Protein AF-A0A8T3XZN6-F1 (afdb_monomer_lite)

Foldseek 3Di:
DDPPPPPPDDVVNVVVVVVVVVVVVVVCVVVVVDDDPPPPPPVAPQPPDDLVVAPPVLDDDHSDGPVVSLVVLCVDPVSPVSVVSVD

pLDDT: mean 73.93, std 14.59, range [37.69, 89.56]

Sequence (87 aa):
MENSDSIEINGKLILYALAMAAILILALMGLGIVEVNFDGKANGNAAGGSYSNIPEKCRPPEGYDIESWKEHLGHHAETKSCLEYFK

Structure (mmCIF, N/CA/C/O backbone):
data_AF-A0A8T3XZN6-F1
#
_entry.id   AF-A0A8T3XZN6-F1
#
loop_
_atom_site.group_PDB
_atom_site.id
_atom_site.type_symbol
_atom_site.label_atom_id
_atom_site.label_alt_id
_atom_site.label_comp_id
_atom_site.label_asym_id
_atom_site.label_entity_id
_atom_site.label_seq_id
_atom_site.pdbx_PDB_ins_code
_atom_site.Cartn_x
_atom_site.Cartn_y
_atom_site.Cartn_z
_atom_site.occupancy
_atom_site.B_iso_or_equiv
_atom_site.auth_seq_id
_atom_site.auth_comp_id
_atom_site.auth_asym_id
_atom_site.auth_atom_id
_atom_site.pdbx_PDB_model_num
ATOM 1 N N . MET A 1 1 ? 1.489 50.638 11.052 1.00 37.69 1 MET A N 1
ATOM 2 C CA . MET A 1 1 ? 0.349 50.548 10.119 1.00 37.69 1 MET A CA 1
ATOM 3 C C . MET A 1 1 ? 0.453 49.190 9.451 1.00 37.69 1 MET A C 1
ATOM 5 O O . MET A 1 1 ? 1.141 49.067 8.451 1.00 37.69 1 MET A O 1
ATOM 9 N N . GLU A 1 2 ? -0.111 48.158 10.075 1.00 48.06 2 GLU A N 1
ATOM 10 C CA . GLU A 1 2 ? -0.234 46.834 9.459 1.00 48.06 2 GLU A CA 1
ATOM 11 C C . GLU A 1 2 ? -1.568 46.805 8.715 1.00 48.06 2 GLU A C 1
ATOM 13 O O . GLU A 1 2 ? -2.628 46.880 9.335 1.00 48.06 2 GLU A O 1
ATOM 18 N N . ASN A 1 3 ? -1.508 46.768 7.383 1.00 47.31 3 ASN A N 1
ATOM 19 C CA . ASN A 1 3 ? -2.654 46.405 6.559 1.00 47.31 3 ASN A CA 1
ATOM 20 C C . ASN A 1 3 ? -2.883 44.908 6.769 1.00 47.31 3 ASN A C 1
ATOM 22 O O . ASN A 1 3 ? -2.166 44.077 6.219 1.00 47.31 3 ASN A O 1
ATOM 26 N N . SER A 1 4 ? -3.833 44.565 7.635 1.00 52.09 4 SER A N 1
ATOM 27 C CA . SER A 1 4 ? -4.394 43.219 7.662 1.00 52.09 4 SER A CA 1
ATOM 28 C C . SER A 1 4 ? -5.422 43.148 6.543 1.00 52.09 4 SER A C 1
ATOM 30 O O . SER A 1 4 ? -6.601 43.420 6.757 1.00 52.09 4 SER A O 1
ATOM 32 N N . ASP A 1 5 ? -4.953 42.853 5.333 1.00 60.44 5 ASP A N 1
ATOM 33 C CA . ASP A 1 5 ? -5.825 42.505 4.221 1.00 60.44 5 ASP A CA 1
ATOM 34 C C . ASP A 1 5 ? -6.521 41.185 4.566 1.00 60.44 5 ASP A C 1
ATOM 36 O O . ASP A 1 5 ? -5.945 40.097 4.494 1.00 60.44 5 ASP A O 1
ATOM 40 N N . SER A 1 6 ? -7.769 41.288 5.013 1.00 61.56 6 SER A N 1
ATOM 41 C CA . SER A 1 6 ? -8.656 40.156 5.246 1.00 61.56 6 SER A CA 1
ATOM 42 C C . SER A 1 6 ? -8.924 39.481 3.901 1.00 61.56 6 SER A C 1
ATOM 44 O O . SER A 1 6 ? -9.782 39.911 3.133 1.00 61.56 6 SER A O 1
ATOM 46 N N . ILE A 1 7 ? -8.169 38.431 3.577 1.00 63.66 7 ILE A N 1
ATOM 47 C CA . ILE A 1 7 ? -8.432 37.623 2.386 1.00 63.66 7 ILE A CA 1
ATOM 48 C C . ILE A 1 7 ? -9.716 36.835 2.662 1.00 63.66 7 ILE A C 1
ATOM 50 O O . ILE A 1 7 ? -9.700 35.835 3.378 1.00 63.66 7 ILE A O 1
ATOM 54 N N . GLU A 1 8 ? -10.842 37.278 2.104 1.00 62.50 8 GLU A N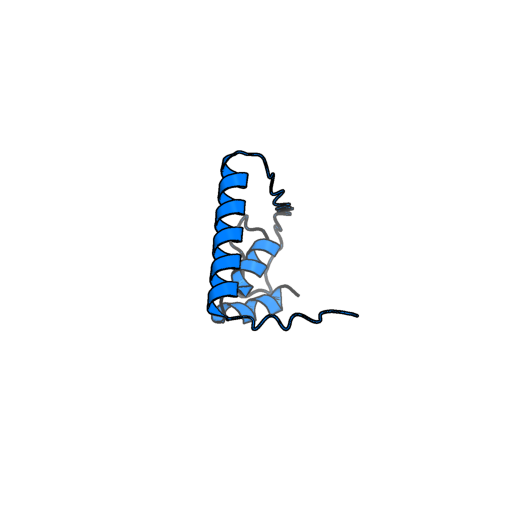 1
ATOM 55 C CA . GLU A 1 8 ? -12.061 36.472 2.034 1.00 62.50 8 GLU A CA 1
ATOM 56 C C . GLU A 1 8 ? -11.794 35.279 1.114 1.00 62.50 8 GLU A C 1
ATOM 58 O O . GLU A 1 8 ? -11.888 35.353 -0.117 1.00 62.50 8 GLU A O 1
ATOM 63 N N . ILE A 1 9 ? -11.371 34.167 1.718 1.00 64.75 9 ILE A N 1
ATOM 64 C CA . ILE A 1 9 ? -10.963 32.996 0.960 1.00 64.75 9 ILE A CA 1
ATOM 65 C C . ILE A 1 9 ? -12.208 32.292 0.412 1.00 64.75 9 ILE A C 1
ATOM 67 O O . ILE A 1 9 ? -12.843 31.460 1.057 1.00 64.75 9 ILE A O 1
ATOM 71 N N . ASN A 1 10 ? -12.554 32.629 -0.827 1.00 73.81 10 ASN A N 1
ATOM 72 C CA . ASN A 1 10 ? -13.588 31.944 -1.584 1.00 73.81 10 ASN A CA 1
ATOM 73 C C . ASN A 1 10 ? -13.173 30.479 -1.789 1.00 73.81 10 ASN A C 1
ATOM 75 O O . ASN A 1 10 ? -12.192 30.201 -2.477 1.00 73.81 10 ASN A O 1
ATOM 79 N N . GLY A 1 11 ? -13.934 29.524 -1.244 1.00 68.56 11 GLY A N 1
ATOM 80 C CA . GLY A 1 11 ? -13.592 28.093 -1.316 1.00 68.56 11 GLY A CA 1
ATOM 81 C C . GLY A 1 11 ? -13.388 27.565 -2.745 1.00 68.56 11 GLY A C 1
ATOM 82 O O . GLY A 1 11 ? -12.557 26.691 -2.974 1.00 68.56 11 GLY A O 1
ATOM 83 N N . LYS A 1 12 ? -14.065 28.159 -3.738 1.00 78.44 12 LYS A N 1
ATOM 84 C CA . LYS A 1 12 ? -13.842 27.866 -5.167 1.00 78.44 12 LYS A CA 1
ATOM 85 C C . LYS A 1 12 ? -12.448 28.287 -5.645 1.00 78.44 12 LYS A C 1
ATOM 87 O O . LYS A 1 12 ? -11.840 27.591 -6.445 1.00 78.44 12 LYS A O 1
ATOM 92 N N . LEU A 1 13 ? -11.937 29.405 -5.140 1.00 78.44 13 LEU A N 1
ATOM 93 C CA . LEU A 1 13 ? -10.624 29.957 -5.478 1.00 78.44 13 LEU A CA 1
ATOM 94 C C . LEU A 1 13 ? -9.495 29.095 -4.894 1.00 78.44 13 LEU A C 1
ATOM 96 O O . LEU A 1 13 ? -8.528 28.819 -5.597 1.00 78.44 13 LEU A O 1
ATOM 100 N N . ILE A 1 14 ? -9.666 28.580 -3.668 1.00 82.62 14 ILE A N 1
ATOM 101 C CA . ILE A 1 14 ? -8.757 27.574 -3.080 1.00 82.62 14 ILE A CA 1
ATOM 102 C C . ILE A 1 14 ? -8.741 26.312 -3.937 1.00 82.62 14 ILE A C 1
ATOM 104 O O . ILE A 1 14 ? -7.676 25.784 -4.249 1.00 82.62 14 ILE A O 1
ATOM 108 N N . LEU A 1 15 ? -9.923 25.834 -4.335 1.00 81.75 15 LEU A N 1
ATOM 109 C CA . LEU A 1 15 ? -10.048 24.621 -5.133 1.00 81.75 15 LEU A CA 1
ATOM 110 C C . LEU A 1 15 ? -9.343 24.768 -6.489 1.00 81.75 15 LEU A C 1
ATOM 112 O O . LEU A 1 15 ? -8.611 23.870 -6.898 1.00 81.75 15 LEU A O 1
ATOM 116 N N . TYR A 1 16 ? -9.503 25.916 -7.154 1.00 88.06 16 TYR A N 1
ATOM 117 C CA . TYR A 1 16 ? -8.792 26.203 -8.399 1.00 88.06 16 TYR A CA 1
ATOM 118 C C . TYR A 1 16 ? -7.280 26.326 -8.196 1.00 88.06 16 TYR A C 1
ATOM 120 O O . TYR A 1 16 ? -6.524 25.800 -9.010 1.00 88.06 16 TYR A O 1
ATOM 128 N N . ALA A 1 17 ? -6.827 26.955 -7.109 1.00 84.69 17 ALA A N 1
ATOM 129 C CA . ALA A 1 17 ? -5.403 27.051 -6.794 1.00 84.69 17 ALA A CA 1
ATOM 130 C C . ALA A 1 17 ? -4.771 25.666 -6.563 1.00 84.69 17 ALA A C 1
ATOM 132 O O . ALA A 1 17 ? -3.704 25.379 -7.106 1.00 84.69 17 ALA A O 1
ATOM 133 N N . LEU A 1 18 ? -5.454 24.779 -5.831 1.00 84.62 18 LEU A N 1
ATOM 134 C CA . LEU A 1 18 ? -5.007 23.400 -5.604 1.00 84.62 18 LEU A CA 1
ATOM 135 C C . LEU A 1 18 ? -4.995 22.574 -6.897 1.00 84.62 18 LEU A C 1
AT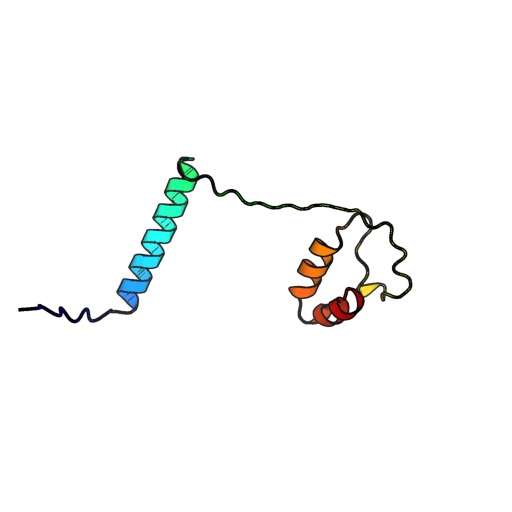OM 137 O O . LEU A 1 18 ? -4.027 21.861 -7.157 1.00 84.62 18 LEU A O 1
ATOM 141 N N . ALA A 1 19 ? -6.031 22.695 -7.732 1.00 87.44 19 ALA A N 1
ATOM 142 C CA . ALA A 1 19 ? -6.096 21.994 -9.013 1.00 87.44 19 ALA A CA 1
ATOM 143 C C . ALA A 1 19 ? -4.967 22.433 -9.962 1.00 87.44 19 ALA A C 1
ATOM 145 O O . ALA A 1 19 ? -4.306 21.594 -10.572 1.00 87.44 19 ALA A O 1
ATOM 146 N N . MET A 1 20 ? -4.697 23.739 -10.042 1.00 89.56 20 MET A N 1
ATOM 147 C CA . MET A 1 20 ? -3.599 24.284 -10.845 1.00 89.56 20 MET A CA 1
ATOM 148 C C . MET A 1 20 ? -2.230 23.822 -10.339 1.00 89.56 20 MET A C 1
ATOM 150 O O . MET A 1 20 ? -1.378 23.453 -11.146 1.00 89.56 20 MET A O 1
ATOM 154 N N . ALA A 1 21 ? -2.026 23.786 -9.018 1.00 86.81 21 ALA A N 1
ATOM 155 C CA . ALA A 1 21 ? -0.795 23.274 -8.423 1.00 86.81 21 ALA A CA 1
ATOM 156 C C . ALA A 1 21 ? -0.567 21.791 -8.765 1.00 86.81 21 ALA A C 1
ATOM 158 O O . ALA A 1 21 ? 0.540 21.415 -9.145 1.00 86.81 21 ALA A O 1
ATOM 159 N N . ALA A 1 22 ? -1.612 20.959 -8.712 1.00 86.00 22 ALA A N 1
ATOM 160 C CA . ALA A 1 22 ? -1.520 19.542 -9.062 1.00 86.00 22 ALA A CA 1
ATOM 161 C C . ALA A 1 22 ? -1.142 19.323 -10.539 1.00 86.00 22 ALA A C 1
ATOM 163 O O . ALA A 1 22 ? -0.280 18.499 -10.844 1.00 86.00 22 ALA A O 1
ATOM 164 N N . ILE A 1 23 ? -1.737 20.095 -11.456 1.00 89.56 23 ILE A N 1
ATOM 165 C CA . ILE A 1 23 ? -1.422 20.033 -12.893 1.00 89.56 23 ILE A CA 1
ATOM 166 C C . ILE A 1 23 ? 0.034 20.441 -13.154 1.00 89.56 23 ILE A C 1
ATOM 168 O O . ILE A 1 23 ? 0.732 19.782 -13.925 1.00 89.56 23 ILE A O 1
ATOM 172 N N . LEU A 1 24 ? 0.512 21.495 -12.488 1.00 86.56 24 LEU A N 1
ATOM 173 C CA . LEU A 1 24 ? 1.903 21.948 -12.578 1.00 86.56 24 LEU A CA 1
ATOM 174 C C . LEU A 1 24 ? 2.888 20.869 -12.121 1.00 86.56 24 LEU A C 1
ATOM 176 O O . LEU A 1 24 ? 3.875 20.613 -12.804 1.00 86.56 24 LEU A O 1
ATOM 180 N N . ILE A 1 25 ? 2.600 20.201 -11.004 1.00 84.06 25 ILE A N 1
ATOM 181 C CA . ILE A 1 25 ? 3.437 19.114 -10.485 1.00 84.06 25 ILE A CA 1
ATOM 182 C C . ILE A 1 25 ? 3.507 17.953 -11.489 1.00 84.06 25 ILE A C 1
ATOM 184 O O . ILE A 1 25 ? 4.601 17.475 -11.787 1.00 84.06 25 ILE A O 1
ATOM 188 N N . LEU A 1 26 ? 2.375 17.547 -12.075 1.00 81.38 26 LEU A N 1
ATOM 189 C CA . LEU A 1 26 ? 2.338 16.491 -13.097 1.00 81.38 26 LEU A CA 1
ATOM 190 C C . LEU A 1 26 ? 3.136 16.863 -14.356 1.00 81.38 26 LEU A C 1
ATOM 192 O O . LEU A 1 26 ? 3.851 16.024 -14.905 1.00 81.38 26 LEU A O 1
ATOM 196 N N . ALA A 1 27 ? 3.058 18.121 -14.797 1.00 82.81 27 ALA A N 1
ATOM 197 C CA . ALA A 1 27 ? 3.835 18.602 -15.936 1.00 82.81 27 ALA A CA 1
ATOM 198 C C . ALA A 1 27 ? 5.349 18.570 -15.658 1.00 82.81 27 ALA A C 1
ATOM 200 O O . ALA A 1 27 ? 6.128 18.168 -16.521 1.00 82.81 27 ALA A O 1
ATOM 201 N N . LEU A 1 28 ? 5.770 18.938 -14.443 1.00 79.88 28 LEU A N 1
ATOM 202 C CA . LEU A 1 28 ? 7.177 18.897 -14.030 1.00 79.88 28 LEU A CA 1
ATOM 203 C C . LEU A 1 28 ? 7.713 17.462 -13.893 1.00 79.88 28 LEU A C 1
ATOM 205 O O . LEU A 1 28 ? 8.870 17.215 -14.237 1.00 79.88 28 LEU A O 1
ATOM 209 N N . MET A 1 29 ? 6.873 16.516 -13.455 1.00 75.50 29 MET A N 1
ATOM 210 C CA . MET A 1 29 ? 7.199 15.083 -13.454 1.00 75.50 29 MET A CA 1
ATOM 211 C C . MET A 1 29 ? 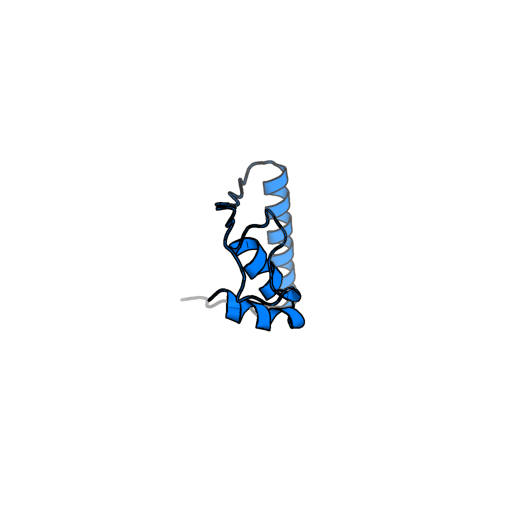7.405 14.550 -14.879 1.00 75.50 29 MET A C 1
ATOM 213 O O . MET A 1 29 ? 8.373 13.837 -15.126 1.00 75.50 29 MET A O 1
ATOM 217 N N . GLY A 1 30 ? 6.554 14.938 -15.840 1.00 73.69 30 GLY A N 1
ATOM 218 C CA . GLY A 1 30 ? 6.690 14.531 -17.247 1.00 73.69 30 GLY A CA 1
ATOM 219 C C . GLY A 1 30 ? 7.963 15.045 -17.934 1.00 73.69 30 GLY A C 1
ATOM 220 O O . GLY A 1 30 ? 8.442 14.431 -18.883 1.00 73.69 30 GLY A O 1
ATOM 221 N N . LEU A 1 31 ? 8.533 16.145 -17.434 1.00 78.19 31 LEU A N 1
ATOM 222 C CA . LEU A 1 31 ? 9.796 16.717 -17.912 1.00 78.19 31 LEU A CA 1
ATOM 223 C C . LEU A 1 31 ? 11.036 16.148 -17.197 1.00 78.19 31 LEU A C 1
ATOM 225 O O . LEU A 1 31 ? 12.150 16.543 -17.530 1.00 78.19 31 LEU A O 1
ATOM 229 N N . GLY A 1 32 ? 10.866 15.252 -16.216 1.00 66.94 32 GLY A N 1
ATOM 230 C CA . GLY A 1 32 ? 11.974 14.662 -15.456 1.00 66.94 32 GLY A CA 1
ATOM 231 C C . GLY A 1 32 ? 12.707 15.645 -14.534 1.00 66.94 32 GLY A C 1
ATOM 232 O O . GLY A 1 32 ? 13.814 15.360 -14.095 1.00 66.94 32 GLY A O 1
ATOM 233 N N . ILE A 1 33 ? 12.112 16.809 -14.246 1.00 72.69 33 ILE A N 1
ATOM 234 C CA . ILE A 1 33 ? 12.698 17.838 -13.365 1.00 72.69 33 ILE A CA 1
ATOM 235 C C . ILE A 1 33 ? 12.506 17.459 -11.889 1.00 72.69 33 ILE A C 1
ATOM 237 O O . ILE A 1 33 ? 13.279 17.865 -11.024 1.00 72.69 33 ILE A O 1
ATOM 241 N N . VAL A 1 34 ? 11.463 16.678 -11.599 1.00 62.06 34 VAL A N 1
ATOM 242 C CA . VAL A 1 34 ? 11.120 16.211 -10.256 1.00 62.06 34 VAL A CA 1
ATOM 243 C C . VAL A 1 34 ? 11.195 14.689 -10.236 1.00 62.06 34 VAL A C 1
ATOM 245 O O . VAL A 1 34 ? 10.315 14.011 -10.764 1.00 62.06 34 VAL A O 1
ATOM 248 N N . GLU A 1 35 ? 12.235 14.155 -9.603 1.00 59.31 35 GLU A N 1
ATOM 249 C CA . GLU A 1 35 ? 12.336 12.732 -9.284 1.00 59.31 35 GLU A CA 1
ATOM 250 C C . GLU A 1 35 ? 11.570 12.459 -7.986 1.00 59.31 35 GLU A C 1
ATOM 252 O O . GLU A 1 35 ? 12.009 12.797 -6.884 1.00 59.31 35 GLU A O 1
ATOM 257 N N . VAL A 1 36 ? 10.393 11.844 -8.104 1.00 61.50 36 VAL A N 1
ATOM 258 C CA . VAL A 1 36 ? 9.728 11.238 -6.949 1.00 61.50 36 VAL A CA 1
ATOM 259 C C . VAL A 1 36 ? 10.407 9.910 -6.648 1.00 61.50 36 VAL A C 1
ATOM 261 O O . VAL A 1 36 ? 10.140 8.895 -7.286 1.00 61.50 36 VAL A O 1
ATOM 264 N N . ASN A 1 37 ? 11.303 9.919 -5.664 1.00 58.97 37 ASN A N 1
ATOM 265 C CA . ASN A 1 37 ? 11.829 8.694 -5.079 1.00 58.97 37 ASN A CA 1
ATOM 266 C C . ASN A 1 37 ? 10.688 7.994 -4.327 1.00 58.97 37 ASN A C 1
ATOM 268 O O . ASN A 1 37 ? 10.447 8.254 -3.150 1.00 58.97 37 ASN A O 1
ATOM 272 N N . PHE A 1 38 ? 9.953 7.127 -5.023 1.00 57.50 38 PHE A N 1
ATOM 273 C CA . PHE A 1 38 ? 9.143 6.110 -4.369 1.00 57.50 38 PHE A CA 1
ATOM 274 C C . PHE A 1 38 ? 10.120 5.104 -3.759 1.00 57.50 38 PHE A C 1
ATOM 276 O O . PHE A 1 38 ? 10.558 4.173 -4.432 1.00 57.50 38 PHE A O 1
ATOM 283 N N . ASP A 1 39 ? 10.491 5.308 -2.493 1.00 50.03 39 ASP A N 1
ATOM 284 C CA . ASP A 1 39 ? 11.215 4.318 -1.687 1.00 50.03 39 ASP A CA 1
ATOM 285 C C . ASP A 1 39 ? 10.253 3.158 -1.371 1.00 50.03 39 ASP A C 1
ATOM 287 O O . ASP A 1 39 ? 9.783 2.954 -0.255 1.00 50.03 39 ASP A O 1
ATOM 291 N N . GLY A 1 40 ? 9.878 2.421 -2.416 1.00 50.72 40 GLY A N 1
ATOM 292 C CA . GLY A 1 40 ? 9.173 1.156 -2.333 1.00 50.72 40 GLY A CA 1
ATOM 293 C C . GLY A 1 40 ? 10.171 0.081 -1.943 1.00 50.72 40 GLY A C 1
ATOM 294 O O . GLY A 1 40 ? 10.517 -0.777 -2.752 1.00 50.72 40 GLY A O 1
ATOM 295 N N . LYS A 1 41 ? 10.673 0.140 -0.707 1.00 42.53 41 LYS A N 1
ATOM 296 C CA . LYS A 1 41 ? 11.434 -0.949 -0.095 1.00 42.53 41 LYS A CA 1
ATOM 297 C C . LYS A 1 41 ? 10.492 -2.131 0.161 1.00 42.53 41 LYS A C 1
ATOM 299 O O . LYS A 1 41 ? 10.108 -2.414 1.290 1.00 42.53 41 LYS A O 1
ATOM 304 N N . ALA A 1 42 ? 10.135 -2.852 -0.898 1.00 54.50 42 ALA A N 1
ATOM 305 C CA . ALA A 1 42 ? 9.618 -4.208 -0.791 1.00 54.50 42 ALA A CA 1
ATOM 306 C C . ALA A 1 42 ? 10.798 -5.120 -0.423 1.00 54.50 42 ALA A C 1
ATOM 308 O O . ALA A 1 42 ? 11.432 -5.742 -1.274 1.00 54.50 42 ALA A O 1
ATOM 309 N N . ASN A 1 43 ? 11.157 -5.129 0.861 1.00 46.69 43 ASN A N 1
ATOM 310 C CA . ASN A 1 43 ? 12.142 -6.050 1.411 1.00 46.69 43 ASN A CA 1
ATOM 311 C C . ASN A 1 43 ? 11.475 -7.424 1.563 1.00 46.69 43 ASN A C 1
ATOM 313 O O . ASN A 1 43 ? 11.043 -7.794 2.650 1.00 46.69 43 ASN A O 1
ATOM 317 N N . GLY A 1 44 ? 11.326 -8.134 0.444 1.00 47.88 44 GLY A N 1
ATOM 318 C CA . GLY A 1 44 ? 10.658 -9.429 0.377 1.00 47.88 44 GLY A CA 1
ATOM 319 C C . GLY A 1 44 ? 11.472 -10.521 1.060 1.00 47.88 44 GLY A C 1
ATOM 320 O O . GLY A 1 44 ? 12.222 -11.248 0.412 1.00 47.88 44 GLY A O 1
ATOM 321 N N . ASN A 1 45 ? 11.294 -10.673 2.370 1.00 49.56 45 ASN A N 1
ATOM 322 C CA . ASN A 1 45 ? 11.548 -11.950 3.018 1.00 49.56 45 ASN A CA 1
ATOM 323 C C . ASN A 1 45 ? 10.361 -12.847 2.672 1.00 49.56 45 ASN A C 1
ATOM 325 O O . ASN A 1 45 ? 9.327 -12.791 3.333 1.00 49.56 45 ASN A O 1
ATOM 329 N N . ALA A 1 46 ? 10.503 -13.659 1.621 1.00 50.72 46 ALA A N 1
ATOM 330 C CA . ALA A 1 46 ? 9.560 -14.727 1.317 1.00 50.72 46 ALA A CA 1
ATOM 331 C C . ALA A 1 46 ? 9.494 -15.665 2.531 1.00 50.72 46 ALA A C 1
ATOM 333 O O . ALA A 1 46 ? 10.344 -16.536 2.731 1.00 50.72 46 ALA A O 1
ATOM 334 N N . ALA A 1 47 ? 8.514 -15.430 3.397 1.00 52.03 47 ALA A N 1
ATOM 335 C CA . ALA A 1 47 ? 8.309 -16.219 4.587 1.00 52.03 47 ALA A CA 1
ATOM 336 C C . ALA A 1 47 ? 7.718 -17.564 4.153 1.00 52.03 47 ALA A C 1
ATOM 338 O O . ALA A 1 47 ? 6.511 -17.728 4.032 1.00 52.03 47 ALA A O 1
ATOM 339 N N . GLY A 1 48 ? 8.582 -18.562 3.964 1.00 49.84 48 GLY A N 1
ATOM 340 C CA . GLY A 1 48 ? 8.214 -19.982 3.986 1.00 49.84 48 GLY A CA 1
ATOM 341 C C . GLY A 1 48 ? 7.806 -20.435 5.396 1.00 49.84 48 GLY A C 1
ATOM 342 O O . GLY A 1 48 ? 8.274 -21.460 5.885 1.00 49.84 48 GLY A O 1
ATOM 343 N N . GLY A 1 49 ? 7.011 -19.622 6.094 1.00 50.94 49 GLY A N 1
ATOM 344 C CA . GLY A 1 49 ? 6.557 -19.859 7.453 1.00 50.94 49 GLY A CA 1
ATOM 345 C C . GLY A 1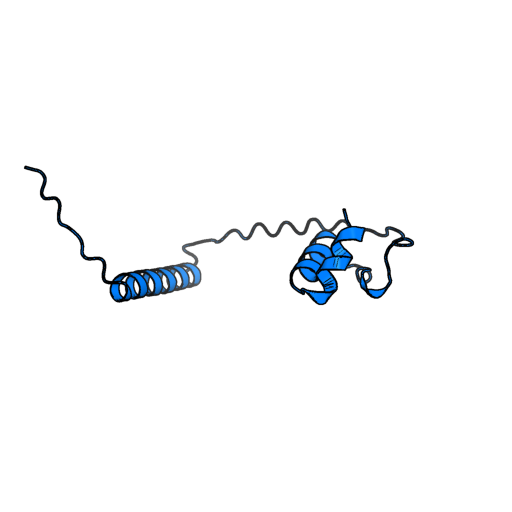 49 ? 5.292 -20.700 7.431 1.00 50.94 49 GLY A C 1
ATOM 346 O O . GLY A 1 49 ? 4.320 -20.364 6.765 1.00 50.94 49 GLY A O 1
ATOM 347 N N . SER A 1 50 ? 5.286 -21.806 8.164 1.00 57.34 50 SER A N 1
ATOM 348 C CA . SER A 1 50 ? 4.110 -22.663 8.292 1.00 57.34 50 SER A CA 1
ATOM 349 C C . SER A 1 50 ? 2.973 -21.914 9.006 1.00 57.34 50 SER A C 1
ATOM 351 O O . SER A 1 50 ? 2.916 -21.884 10.233 1.00 57.34 50 SER A O 1
ATOM 353 N N . TYR A 1 51 ? 2.053 -21.306 8.246 1.00 67.81 51 TYR A N 1
ATOM 354 C CA . TYR A 1 51 ? 0.868 -20.572 8.730 1.00 67.81 51 TYR A CA 1
ATOM 355 C C . TYR A 1 51 ? -0.228 -21.501 9.276 1.00 67.81 51 TYR A C 1
ATOM 357 O O . TYR A 1 51 ? -1.407 -21.375 8.938 1.00 67.81 51 TYR A O 1
ATOM 365 N N . SER A 1 52 ? 0.156 -22.492 10.077 1.00 66.44 52 SER A N 1
ATOM 366 C CA . SER A 1 52 ? -0.734 -23.547 10.579 1.00 66.44 52 SER A CA 1
ATOM 367 C C . SER A 1 52 ? -1.853 -22.996 11.473 1.00 66.44 52 SER A C 1
ATOM 369 O O . SER A 1 52 ? -2.912 -23.600 11.587 1.00 66.44 52 SER A O 1
ATOM 371 N N . ASN A 1 53 ? -1.624 -21.834 12.086 1.00 75.81 53 ASN A N 1
ATOM 372 C CA . ASN A 1 53 ? -2.546 -21.127 12.972 1.00 75.81 53 ASN A CA 1
ATOM 373 C C . ASN A 1 53 ? -3.405 -20.063 12.262 1.00 75.81 53 ASN A C 1
ATOM 375 O O . ASN A 1 53 ? -4.218 -19.415 12.920 1.00 75.81 53 ASN A O 1
ATOM 379 N N . ILE A 1 54 ? -3.224 -19.859 10.952 1.00 85.44 54 ILE A N 1
ATOM 380 C CA . ILE A 1 54 ? -3.958 -18.859 10.170 1.00 85.44 54 ILE A CA 1
ATOM 381 C C . ILE A 1 54 ? -5.012 -19.576 9.313 1.00 85.44 54 ILE A C 1
ATOM 383 O O . ILE A 1 54 ? -4.653 -20.504 8.581 1.00 85.44 54 ILE A O 1
ATOM 387 N N . PRO A 1 55 ? -6.295 -19.163 9.361 1.00 85.88 55 PRO A N 1
ATOM 388 C CA . PRO A 1 55 ? -7.330 -19.695 8.476 1.00 85.88 55 PRO A CA 1
ATOM 389 C C . PRO A 1 55 ? -6.923 -19.571 7.003 1.00 85.88 55 PRO A C 1
ATOM 391 O O . PRO A 1 55 ? -6.338 -18.558 6.627 1.00 85.88 55 PRO A O 1
ATOM 394 N N . GLU A 1 56 ? -7.292 -20.534 6.150 1.00 82.38 56 GLU A N 1
ATOM 395 C CA . GLU A 1 56 ? -6.930 -20.513 4.716 1.00 82.38 56 GLU A CA 1
ATOM 396 C C . GLU A 1 56 ? -7.298 -19.193 4.031 1.00 82.38 56 GLU A C 1
ATOM 398 O O . GLU A 1 56 ? -6.484 -18.625 3.314 1.00 82.38 56 GLU A O 1
ATOM 403 N N . LYS A 1 57 ? -8.474 -18.638 4.348 1.00 82.94 57 LYS A N 1
ATOM 404 C CA . LYS A 1 57 ? -8.942 -17.341 3.828 1.00 82.94 57 LYS A CA 1
ATOM 405 C C . LYS A 1 57 ? -8.044 -16.145 4.176 1.00 82.94 57 LYS A C 1
ATOM 407 O O . LYS A 1 57 ? -8.166 -15.093 3.564 1.00 82.94 57 LYS A O 1
ATOM 412 N N . CYS A 1 58 ? -7.213 -16.279 5.204 1.00 86.19 58 CYS A N 1
ATOM 413 C CA . CYS A 1 58 ? -6.330 -15.232 5.697 1.00 86.19 58 CYS A CA 1
ATOM 414 C C . CYS A 1 58 ? -4.869 -15.494 5.316 1.00 86.19 58 CYS A C 1
ATOM 416 O O . CYS A 1 58 ? -4.025 -14.637 5.565 1.00 86.19 58 CYS A O 1
ATOM 418 N N . ARG A 1 59 ? -4.547 -16.663 4.750 1.00 87.44 59 ARG A N 1
ATOM 419 C CA . ARG A 1 59 ? -3.176 -17.043 4.419 1.00 87.44 59 ARG A CA 1
ATOM 420 C C . ARG A 1 59 ? -2.722 -16.327 3.138 1.00 87.44 59 ARG A C 1
ATOM 422 O O . ARG A 1 59 ? -3.488 -16.290 2.177 1.00 87.44 59 ARG A O 1
ATOM 429 N N . PRO A 1 60 ? -1.496 -15.781 3.106 1.00 87.00 60 PRO A N 1
ATOM 430 C CA . PRO A 1 60 ? -0.922 -15.251 1.878 1.00 87.00 60 PRO A CA 1
ATOM 431 C C . PRO A 1 60 ? -0.771 -16.362 0.829 1.00 87.00 60 PRO A C 1
ATOM 433 O O . PRO A 1 60 ? -0.463 -17.505 1.190 1.00 87.00 60 PRO A O 1
ATOM 436 N N . PRO A 1 61 ? -0.949 -16.047 -0.462 1.00 83.81 61 PRO A N 1
ATOM 437 C CA . PRO A 1 61 ? -0.569 -16.958 -1.530 1.00 83.81 61 PRO A CA 1
ATOM 438 C C . PRO A 1 61 ? 0.936 -17.270 -1.487 1.00 83.81 61 PRO A C 1
ATOM 440 O O . PRO A 1 61 ? 1.735 -16.507 -0.938 1.00 83.81 61 PRO A O 1
ATOM 443 N N . GLU A 1 62 ? 1.347 -18.399 -2.067 1.00 81.25 62 GLU A N 1
ATOM 444 C CA . GLU A 1 62 ? 2.767 -18.760 -2.110 1.00 81.25 62 GLU A CA 1
ATOM 445 C C . GLU A 1 62 ? 3.589 -17.705 -2.861 1.00 81.25 62 GLU A C 1
ATOM 447 O O . GLU A 1 62 ? 3.203 -17.227 -3.928 1.00 81.25 62 GLU A O 1
ATOM 452 N N . GLY A 1 63 ? 4.733 -17.334 -2.282 1.00 77.50 63 GLY A N 1
ATOM 453 C CA . GLY A 1 63 ? 5.617 -16.299 -2.824 1.00 77.50 63 GLY A CA 1
ATOM 454 C C . GLY A 1 63 ? 5.147 -14.862 -2.579 1.00 77.50 63 GLY A C 1
ATOM 455 O O . GLY A 1 63 ? 5.840 -13.935 -2.996 1.00 77.50 63 GLY A O 1
ATOM 456 N N . TYR A 1 64 ? 4.015 -14.658 -1.898 1.00 76.62 64 TYR A N 1
ATOM 457 C CA . TYR A 1 64 ? 3.560 -13.326 -1.512 1.00 76.62 64 TYR A CA 1
ATOM 458 C C . TYR A 1 64 ? 4.268 -12.836 -0.247 1.00 76.62 64 TYR A C 1
ATOM 460 O O . TYR A 1 64 ? 4.453 -13.580 0.718 1.00 76.62 64 TYR A O 1
ATOM 468 N N . ASP A 1 65 ? 4.648 -11.562 -0.250 1.00 84.12 65 ASP A N 1
ATOM 469 C CA . ASP A 1 65 ? 5.241 -10.908 0.911 1.00 84.12 65 ASP A CA 1
ATOM 470 C C . ASP A 1 65 ? 4.189 -10.664 2.007 1.00 84.12 65 ASP A C 1
ATOM 472 O O . ASP A 1 65 ? 3.046 -10.300 1.721 1.00 84.12 65 ASP A O 1
ATOM 476 N N . ILE A 1 66 ? 4.575 -10.857 3.272 1.00 85.31 66 ILE A N 1
ATOM 477 C CA . ILE A 1 66 ? 3.655 -10.742 4.412 1.00 85.31 66 ILE A CA 1
ATOM 478 C C . ILE A 1 66 ? 3.196 -9.314 4.644 1.00 85.31 66 ILE A C 1
ATOM 480 O O . ILE A 1 66 ? 2.031 -9.100 4.975 1.00 85.31 66 ILE A O 1
ATOM 484 N N . GLU A 1 67 ? 4.082 -8.339 4.479 1.00 85.62 67 GLU A N 1
ATOM 485 C CA . GLU A 1 67 ? 3.740 -6.939 4.702 1.00 85.62 67 GLU A CA 1
ATOM 486 C C . GLU A 1 67 ? 2.816 -6.446 3.585 1.00 85.62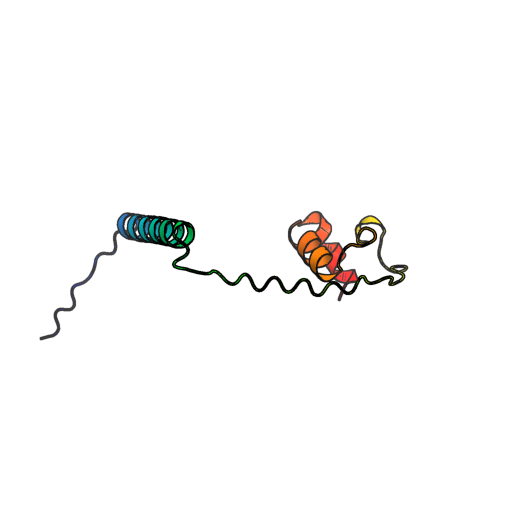 67 GLU A C 1
ATOM 488 O O . GLU A 1 67 ? 1.779 -5.846 3.869 1.00 85.62 67 GLU A O 1
ATOM 493 N N . SER A 1 68 ? 3.094 -6.829 2.334 1.00 85.69 68 SER A N 1
ATOM 494 C CA . SER A 1 68 ? 2.185 -6.593 1.205 1.00 85.69 68 SER A CA 1
ATOM 495 C C . SER A 1 68 ? 0.827 -7.277 1.398 1.00 85.69 68 SER A C 1
ATOM 497 O O . SER A 1 68 ? -0.220 -6.692 1.113 1.00 85.69 68 SER A O 1
ATOM 499 N N . TRP A 1 69 ? 0.811 -8.498 1.940 1.00 89.56 69 TRP A N 1
ATOM 500 C CA . TRP A 1 69 ? -0.429 -9.206 2.243 1.00 89.56 69 TRP A CA 1
ATOM 501 C C . TRP A 1 69 ? -1.226 -8.530 3.365 1.00 89.56 69 TRP A C 1
ATOM 503 O O . TRP A 1 69 ? -2.442 -8.390 3.256 1.00 89.56 69 TRP A O 1
ATOM 513 N N . LYS A 1 70 ? -0.566 -8.040 4.419 1.00 87.56 70 LYS A N 1
ATOM 514 C CA . LYS A 1 70 ? -1.215 -7.266 5.491 1.00 87.56 70 LYS A CA 1
ATOM 515 C C . LYS A 1 70 ? -1.797 -5.956 4.962 1.00 87.56 70 LYS A C 1
ATOM 517 O O . LYS A 1 70 ? -2.912 -5.601 5.337 1.00 87.56 70 LYS A O 1
ATOM 522 N N . GLU A 1 71 ? -1.098 -5.263 4.069 1.00 87.06 71 GLU A N 1
ATOM 523 C CA . GLU A 1 71 ? -1.630 -4.063 3.417 1.00 87.06 71 GLU A CA 1
ATOM 524 C C . GLU A 1 71 ? -2.882 -4.389 2.585 1.00 87.06 71 GLU A C 1
ATOM 526 O O . GLU A 1 71 ? -3.930 -3.765 2.768 1.00 87.06 71 GLU A O 1
ATOM 531 N N . HIS A 1 72 ? -2.818 -5.445 1.766 1.00 87.94 72 HIS A N 1
ATOM 532 C CA . HIS A 1 72 ? -3.951 -5.929 0.976 1.00 87.94 72 HIS A CA 1
ATOM 533 C C . HIS A 1 72 ? -5.169 -6.267 1.852 1.00 87.94 72 HIS A C 1
ATOM 535 O O . HIS A 1 72 ? -6.272 -5.778 1.605 1.00 87.94 72 HIS A O 1
ATOM 541 N N . LEU A 1 73 ? -4.972 -7.037 2.929 1.00 89.31 73 LEU A N 1
ATOM 542 C CA . LEU A 1 73 ? -6.039 -7.401 3.867 1.00 89.31 73 LEU A CA 1
ATOM 543 C C . LEU A 1 73 ? -6.628 -6.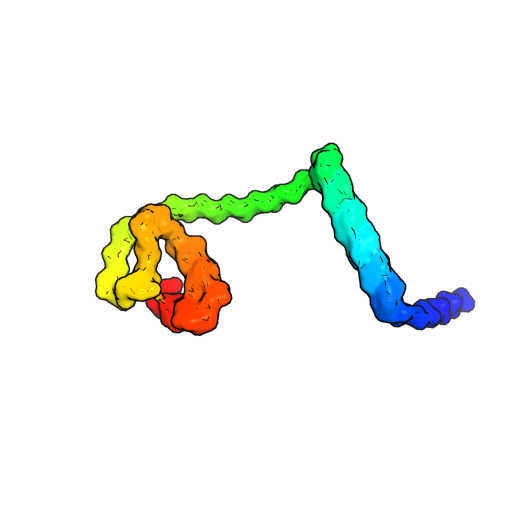185 4.604 1.00 89.31 73 LEU A C 1
ATOM 545 O O . LEU A 1 73 ? -7.792 -6.222 5.007 1.00 89.31 73 LEU A O 1
ATOM 549 N N . GLY A 1 74 ? -5.845 -5.122 4.805 1.00 87.38 74 GLY A N 1
ATOM 550 C CA . GLY A 1 74 ? -6.271 -3.898 5.483 1.00 87.38 74 GLY A CA 1
ATOM 551 C C . GLY A 1 74 ? -7.146 -2.971 4.639 1.00 87.38 74 GLY A C 1
ATOM 552 O O . GLY A 1 74 ? -7.896 -2.174 5.209 1.00 87.38 74 GLY A O 1
ATOM 553 N N . HIS A 1 75 ? -7.096 -3.091 3.310 1.00 88.56 75 HIS A N 1
ATOM 554 C CA . HIS A 1 75 ? -7.905 -2.288 2.389 1.00 88.56 75 HIS A CA 1
ATOM 555 C C . HIS A 1 75 ? -9.357 -2.769 2.257 1.00 88.56 75 HIS A C 1
ATOM 557 O O . HIS A 1 75 ? -10.222 -1.981 1.872 1.00 88.56 75 HIS A O 1
ATOM 563 N N . HIS A 1 76 ? -9.659 -4.017 2.626 1.00 82.62 76 HIS A N 1
ATOM 564 C CA . HIS A 1 76 ? -11.012 -4.570 2.549 1.00 82.62 76 HIS A CA 1
ATOM 565 C C . HIS A 1 76 ? -11.598 -4.806 3.949 1.00 82.62 76 HIS A C 1
ATOM 567 O O . HIS A 1 76 ? -11.013 -5.482 4.797 1.00 82.62 76 HIS A O 1
ATOM 573 N N . ALA A 1 77 ? -12.790 -4.255 4.210 1.00 80.50 77 ALA A N 1
ATOM 574 C CA . ALA A 1 77 ? -13.444 -4.349 5.521 1.00 80.50 77 ALA A CA 1
ATOM 575 C C . ALA A 1 77 ? -13.729 -5.803 5.946 1.00 80.50 77 ALA A C 1
ATOM 577 O O . ALA A 1 77 ? -13.656 -6.127 7.129 1.00 80.50 77 ALA A O 1
ATOM 578 N N . GLU A 1 78 ? -14.003 -6.676 4.978 1.00 84.25 78 GLU A N 1
ATOM 579 C CA . GLU A 1 78 ? -14.276 -8.104 5.173 1.00 84.25 78 GLU A CA 1
ATOM 580 C C . GLU A 1 78 ? -13.037 -8.922 5.576 1.00 84.25 78 GLU A C 1
ATOM 582 O O . GLU A 1 78 ? -13.152 -9.887 6.332 1.00 84.25 78 GLU A O 1
ATOM 587 N N . THR A 1 79 ? -11.845 -8.524 5.121 1.00 85.25 79 THR A N 1
ATOM 588 C CA . THR A 1 79 ? -10.582 -9.213 5.421 1.00 85.25 79 THR A CA 1
ATOM 589 C C . THR A 1 79 ? -9.821 -8.577 6.574 1.00 85.25 79 THR A C 1
ATOM 591 O O . THR A 1 79 ? -8.815 -9.120 7.023 1.00 85.25 79 THR A O 1
ATOM 594 N N . LYS A 1 80 ? -10.308 -7.461 7.118 1.00 87.12 80 LYS A N 1
ATOM 595 C CA . LYS A 1 80 ? -9.643 -6.743 8.208 1.00 87.12 80 LYS A CA 1
ATOM 596 C C . LYS A 1 80 ? -9.466 -7.599 9.467 1.00 87.12 80 LYS A C 1
ATOM 598 O O . LYS A 1 80 ? -8.473 -7.444 10.171 1.00 87.12 80 LYS A O 1
ATOM 603 N N . SER A 1 81 ? -10.373 -8.550 9.719 1.00 88.44 81 SER A N 1
ATOM 604 C CA . SER A 1 81 ? -10.238 -9.529 10.811 1.00 88.44 81 SER A CA 1
ATOM 605 C C . SER A 1 81 ? -9.041 -10.468 10.629 1.00 88.44 81 SER A C 1
ATOM 607 O O . SER A 1 81 ? -8.517 -10.998 11.600 1.00 88.44 81 SER A O 1
ATOM 609 N N . CYS A 1 82 ? -8.579 -10.686 9.392 1.00 88.69 82 CYS A N 1
ATOM 610 C CA . CYS A 1 82 ? -7.408 -11.520 9.133 1.00 88.69 82 CYS A CA 1
ATOM 611 C C . CYS A 1 82 ? -6.115 -10.898 9.673 1.00 88.69 82 CYS A C 1
ATOM 613 O O . CYS A 1 82 ? -5.190 -11.637 9.994 1.00 88.69 82 CYS A O 1
ATOM 615 N N . LEU A 1 83 ? -6.064 -9.571 9.842 1.00 87.81 83 LEU A N 1
ATOM 616 C CA . LEU A 1 83 ? -4.901 -8.877 10.403 1.00 87.81 83 LEU A CA 1
ATOM 617 C C . LEU A 1 83 ? -4.592 -9.291 11.843 1.00 87.81 83 LEU A C 1
ATOM 619 O O . LEU A 1 83 ? -3.453 -9.160 12.281 1.00 87.81 83 LEU A O 1
ATOM 623 N N . GLU A 1 84 ? -5.574 -9.813 12.582 1.00 88.31 84 GLU A N 1
ATOM 624 C CA . GLU A 1 84 ? -5.367 -10.279 13.956 1.00 88.31 84 GLU A CA 1
ATOM 625 C C . GLU A 1 84 ? -4.424 -11.484 14.042 1.00 88.31 84 GLU A C 1
ATOM 627 O O . GLU A 1 84 ? -3.782 -11.673 15.070 1.00 88.31 84 GLU A O 1
ATOM 632 N N . TYR A 1 85 ? -4.289 -12.254 12.958 1.00 84.19 85 TYR A N 1
ATOM 633 C CA . TYR A 1 85 ? -3.386 -13.404 12.879 1.00 84.19 85 TYR A CA 1
ATOM 634 C C . TYR A 1 85 ? -1.936 -13.029 12.533 1.00 84.19 85 TYR A C 1
ATOM 636 O O . TYR A 1 85 ? -1.062 -13.891 12.596 1.00 84.19 85 TYR A O 1
ATOM 644 N N . PHE A 1 86 ? -1.682 -11.767 12.169 1.00 80.38 86 PHE A N 1
ATOM 645 C CA . PHE A 1 86 ? -0.369 -11.250 11.759 1.00 80.38 86 PHE A CA 1
ATOM 646 C C . PHE A 1 86 ? 0.184 -10.182 12.725 1.00 80.38 86 PHE A C 1
ATOM 648 O O . PHE A 1 86 ? 1.007 -9.354 12.319 1.00 80.38 86 PHE A O 1
ATOM 655 N N . LYS A 1 87 ? -0.318 -10.169 13.968 1.00 67.12 87 LYS A N 1
ATOM 656 C CA . LYS A 1 87 ? 0.161 -9.319 15.069 1.00 67.12 87 LYS A CA 1
ATOM 657 C C . LYS A 1 87 ? 1.387 -9.904 15.757 1.00 67.12 87 LYS A C 1
ATOM 659 O O . LYS A 1 87 ? 1.451 -11.145 15.888 1.00 67.12 87 LYS A O 1
#

Secondary structure (DSSP, 8-state):
----------HHHHHHHHHHHHHHHHHHHHTTSS-----------------TTS-GGGSPPTT--HHHHHHHHHHSTTTGGGGGGG-

Radius of gyration: 23.1 Å; chains: 1; bounding box: 27×74×33 Å